Protein AF-H1YDT1-F1 (afdb_monomer)

pLDDT: mean 83.92, std 7.46, range [55.28, 93.94]

Structure (mmCIF, N/CA/C/O backbone):
data_AF-H1YDT1-F1
#
_entry.id   AF-H1YDT1-F1
#
loop_
_atom_site.group_PDB
_atom_site.id
_atom_site.type_symbol
_atom_site.label_atom_id
_atom_site.label_alt_id
_atom_site.label_comp_id
_atom_site.label_asym_id
_atom_site.label_entity_id
_atom_site.label_seq_id
_atom_site.pdbx_PDB_ins_code
_atom_site.Cartn_x
_atom_site.Cartn_y
_atom_site.Cartn_z
_atom_site.occupancy
_atom_site.B_iso_or_equiv
_atom_site.auth_seq_id
_atom_site.auth_comp_id
_atom_site.auth_asym_id
_atom_site.auth_atom_id
_atom_site.pdbx_PDB_model_num
ATOM 1 N N . MET A 1 1 ? 9.023 -5.247 -27.134 1.00 71.06 1 MET A N 1
ATOM 2 C CA . MET A 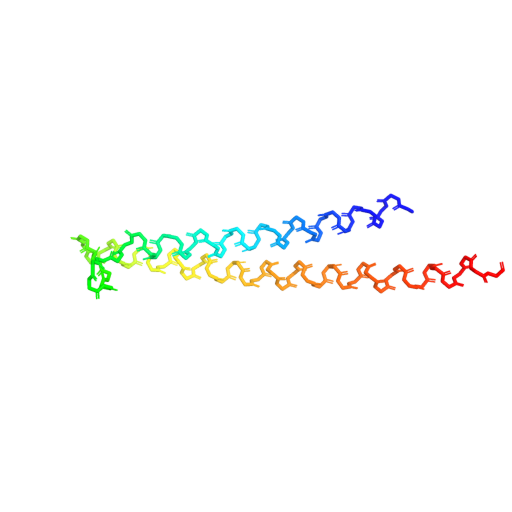1 1 ? 7.614 -4.821 -26.941 1.00 71.06 1 MET A CA 1
ATOM 3 C C . MET A 1 1 ? 6.875 -5.6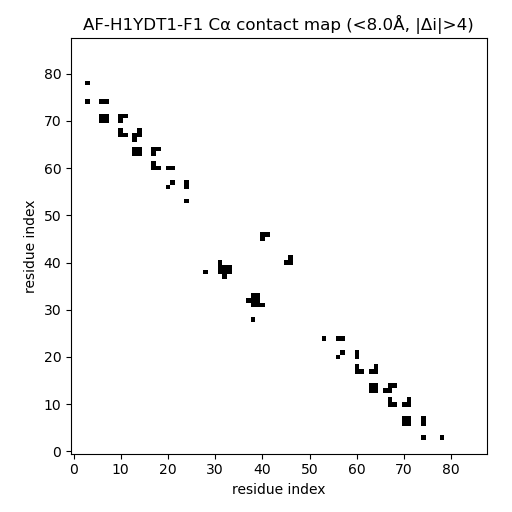19 -25.869 1.00 71.06 1 MET A C 1
ATOM 5 O O . MET A 1 1 ? 6.451 -4.995 -24.911 1.00 71.06 1 MET A O 1
ATOM 9 N N . LEU A 1 2 ? 6.746 -6.952 -25.972 1.00 79.44 2 LEU A N 1
ATOM 10 C CA . LEU A 1 2 ? 5.955 -7.759 -25.015 1.00 79.44 2 LEU A CA 1
ATOM 11 C C . LEU A 1 2 ? 6.401 -7.639 -23.544 1.00 79.44 2 LEU A C 1
ATOM 13 O O . LEU A 1 2 ? 5.570 -7.525 -22.648 1.00 79.44 2 LEU A O 1
ATOM 17 N N . VAL A 1 3 ? 7.710 -7.622 -23.294 1.00 80.44 3 VAL A N 1
ATOM 18 C CA . VAL A 1 3 ? 8.277 -7.548 -21.936 1.00 80.44 3 VAL A CA 1
ATOM 19 C C . VAL A 1 3 ? 7.931 -6.222 -21.237 1.00 80.44 3 VAL A C 1
ATOM 21 O O . VAL A 1 3 ? 7.445 -6.227 -20.110 1.00 80.44 3 VAL A O 1
ATOM 24 N N . LEU A 1 4 ? 8.069 -5.092 -21.935 1.00 80.19 4 LEU A N 1
ATOM 25 C CA . LEU A 1 4 ? 7.707 -3.760 -21.428 1.00 80.19 4 LEU A CA 1
ATOM 26 C C . LEU A 1 4 ? 6.227 -3.657 -21.057 1.00 80.19 4 LEU A C 1
ATOM 28 O O . LEU A 1 4 ? 5.884 -3.152 -19.991 1.00 80.19 4 LEU A O 1
ATOM 32 N N . THR A 1 5 ? 5.336 -4.174 -21.909 1.00 85.38 5 THR A N 1
ATOM 33 C CA . THR A 1 5 ? 3.895 -4.167 -21.625 1.00 85.38 5 THR A CA 1
ATOM 34 C C . THR A 1 5 ? 3.543 -4.963 -20.368 1.00 85.38 5 THR A C 1
ATOM 36 O O . THR A 1 5 ? 2.667 -4.541 -19.618 1.00 85.38 5 THR A O 1
ATOM 39 N N . ILE A 1 6 ? 4.253 -6.062 -20.086 1.00 88.44 6 ILE A N 1
ATOM 40 C CA . ILE A 1 6 ? 4.046 -6.856 -18.866 1.00 88.44 6 ILE A CA 1
ATOM 41 C C . ILE A 1 6 ? 4.438 -6.048 -17.623 1.00 88.44 6 ILE A C 1
ATOM 43 O O . ILE A 1 6 ? 3.671 -6.023 -16.663 1.00 88.44 6 ILE A O 1
ATOM 47 N N . PHE A 1 7 ? 5.571 -5.337 -17.645 1.00 87.31 7 PHE A N 1
ATOM 48 C CA . PHE A 1 7 ? 5.995 -4.498 -16.517 1.00 87.31 7 PHE A CA 1
ATOM 49 C C . PHE A 1 7 ? 4.989 -3.388 -16.195 1.00 87.31 7 PHE A C 1
ATOM 51 O O . PHE A 1 7 ? 4.668 -3.180 -15.024 1.00 87.31 7 PHE A O 1
ATOM 58 N N . TYR A 1 8 ? 4.421 -2.735 -17.215 1.00 87.44 8 TYR A N 1
ATOM 59 C CA . TYR A 1 8 ? 3.359 -1.745 -17.009 1.00 87.44 8 TYR A CA 1
ATOM 60 C C . TYR A 1 8 ? 2.100 -2.358 -16.392 1.00 87.44 8 TYR A C 1
ATOM 62 O O . TYR A 1 8 ? 1.563 -1.809 -15.431 1.00 87.44 8 TYR A O 1
ATOM 70 N N . ILE A 1 9 ? 1.641 -3.504 -16.906 1.00 90.62 9 ILE A N 1
ATOM 71 C CA . ILE A 1 9 ? 0.457 -4.193 -16.373 1.00 90.62 9 ILE A CA 1
ATOM 72 C C . ILE A 1 9 ? 0.684 -4.580 -14.908 1.00 90.62 9 ILE A C 1
ATOM 74 O O . ILE A 1 9 ? -0.155 -4.285 -14.058 1.00 90.62 9 ILE A O 1
ATOM 78 N N . VAL A 1 10 ? 1.831 -5.187 -14.593 1.00 90.50 10 VAL A N 1
ATOM 79 C CA . VAL A 1 10 ? 2.177 -5.602 -13.226 1.00 90.50 10 VAL A CA 1
ATOM 80 C C . VAL A 1 10 ? 2.262 -4.395 -12.290 1.00 90.50 10 VAL A C 1
ATOM 82 O O . VAL A 1 10 ? 1.695 -4.437 -11.199 1.00 90.50 10 VAL A O 1
ATOM 85 N N . GLY A 1 11 ? 2.901 -3.302 -12.718 1.00 89.56 11 GLY A N 1
ATOM 86 C CA . GLY A 1 11 ? 2.998 -2.068 -11.937 1.00 89.56 11 GLY A CA 1
ATOM 87 C C . GLY A 1 11 ? 1.627 -1.468 -11.611 1.00 89.56 11 GLY A C 1
ATOM 88 O O . GLY A 1 11 ? 1.335 -1.190 -10.447 1.00 89.56 11 GLY A O 1
ATOM 89 N N . ILE A 1 12 ? 0.748 -1.346 -12.612 1.00 91.75 12 ILE A N 1
ATOM 90 C CA . ILE A 1 12 ? -0.614 -0.815 -12.435 1.00 91.75 12 ILE A CA 1
ATOM 91 C C . ILE A 1 12 ? -1.431 -1.708 -11.498 1.00 91.75 12 ILE A C 1
ATOM 93 O O . ILE A 1 12 ? -2.057 -1.205 -10.564 1.00 91.75 12 ILE A O 1
ATOM 97 N N . VAL A 1 13 ? -1.412 -3.028 -11.708 1.00 93.25 13 VAL A N 1
ATOM 98 C CA . VAL A 1 13 ? -2.144 -3.978 -10.855 1.00 93.25 13 VAL A CA 1
ATOM 99 C C . VAL A 1 13 ? -1.659 -3.891 -9.410 1.00 93.25 13 VAL A C 1
ATOM 101 O O . VAL A 1 13 ? -2.480 -3.861 -8.495 1.00 93.25 13 VAL A O 1
ATOM 104 N N . CYS A 1 14 ? -0.348 -3.787 -9.191 1.00 90.75 14 CYS A N 1
ATOM 105 C CA . CYS A 1 14 ? 0.239 -3.671 -7.859 1.00 90.75 14 CYS A CA 1
ATOM 106 C C . CYS A 1 14 ? -0.232 -2.395 -7.136 1.00 90.75 14 CYS A C 1
ATOM 108 O O . CYS A 1 14 ? -0.673 -2.451 -5.983 1.00 90.75 14 CYS A O 1
ATOM 110 N N . VAL A 1 15 ? -0.241 -1.255 -7.838 1.00 91.62 15 VAL A N 1
ATOM 111 C CA . VAL A 1 15 ? -0.753 0.015 -7.299 1.00 91.62 15 VAL A CA 1
ATOM 112 C C . VAL A 1 15 ? -2.249 -0.083 -6.988 1.00 91.62 15 VAL A C 1
ATOM 114 O O . VAL A 1 15 ? -2.661 0.273 -5.883 1.00 91.62 15 VAL A O 1
ATOM 117 N N . LEU A 1 16 ? -3.066 -0.625 -7.895 1.00 93.94 16 LEU A N 1
ATOM 118 C CA . LEU A 1 16 ?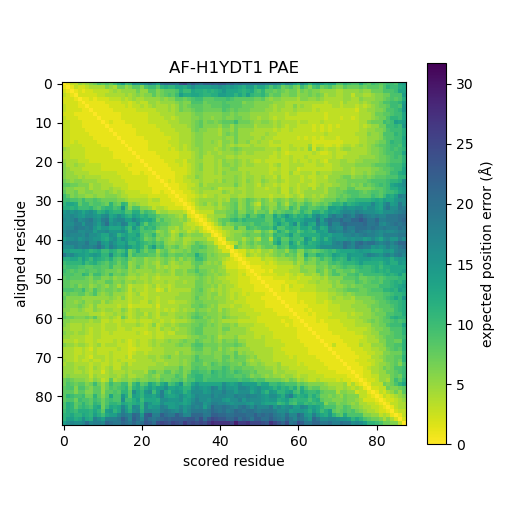 -4.503 -0.802 -7.658 1.00 93.94 16 LEU A CA 1
ATOM 119 C C . LEU A 1 16 ? -4.780 -1.702 -6.449 1.00 93.94 16 LEU A C 1
ATOM 121 O O . LEU A 1 16 ? -5.627 -1.370 -5.617 1.00 93.94 16 LEU A O 1
ATOM 125 N N . LEU A 1 17 ? -4.036 -2.801 -6.308 1.00 92.31 17 LEU A N 1
ATOM 126 C CA . LEU A 1 17 ? -4.160 -3.705 -5.167 1.00 92.31 17 LEU A CA 1
ATOM 127 C C . LEU A 1 17 ? -3.816 -2.989 -3.852 1.00 92.31 17 LEU A C 1
ATOM 129 O O . LEU A 1 17 ? -4.529 -3.133 -2.858 1.00 92.31 17 LEU A O 1
ATOM 133 N N . SER A 1 18 ? -2.758 -2.172 -3.854 1.00 90.12 18 SER A N 1
ATOM 134 C CA . SER A 1 18 ? -2.344 -1.393 -2.682 1.00 90.12 18 SER A CA 1
ATOM 135 C C . SER A 1 18 ? -3.393 -0.350 -2.267 1.00 90.12 18 SER A C 1
ATOM 137 O O . SER A 1 18 ? -3.702 -0.215 -1.080 1.00 90.12 18 SER A O 1
ATOM 139 N N . LEU A 1 19 ? -4.019 0.327 -3.236 1.00 91.75 19 LEU A N 1
ATOM 140 C CA . LEU A 1 19 ? -5.106 1.275 -2.985 1.00 91.75 19 LEU A CA 1
ATOM 141 C C . LEU A 1 19 ? -6.349 0.563 -2.450 1.00 91.75 19 LEU A C 1
ATOM 143 O O . LEU A 1 19 ? -6.961 1.035 -1.491 1.00 91.75 19 LEU A O 1
ATOM 147 N N . TYR A 1 20 ? -6.690 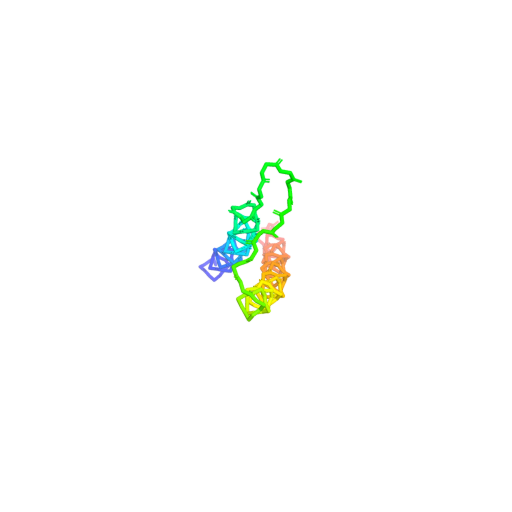-0.597 -3.014 1.00 92.56 20 TYR A N 1
ATOM 148 C CA . TYR A 1 20 ? -7.801 -1.418 -2.540 1.00 92.56 20 TYR A CA 1
ATOM 149 C C . TYR A 1 20 ? -7.603 -1.858 -1.082 1.00 92.56 20 TYR A C 1
ATOM 151 O O . TYR A 1 20 ? -8.509 -1.699 -0.263 1.00 92.56 20 TYR A O 1
ATOM 159 N N . LEU A 1 21 ? -6.407 -2.338 -0.724 1.00 88.50 21 LEU A N 1
ATOM 160 C CA . LEU A 1 21 ? -6.041 -2.697 0.652 1.00 88.50 21 LEU A CA 1
ATOM 161 C C . LEU A 1 21 ? -6.146 -1.502 1.610 1.00 88.50 21 LEU A C 1
ATOM 163 O O . LEU A 1 21 ? -6.702 -1.628 2.706 1.00 88.50 21 LEU A O 1
ATOM 167 N N . SER A 1 22 ? -5.664 -0.329 1.191 1.00 88.31 22 SER A N 1
ATOM 168 C CA . SER A 1 22 ? -5.790 0.911 1.966 1.00 88.31 22 SER A CA 1
ATOM 169 C C . SER A 1 22 ? -7.248 1.327 2.174 1.00 88.31 22 SER A C 1
ATOM 171 O O . SER A 1 22 ? -7.641 1.648 3.300 1.00 88.31 22 SER A O 1
ATOM 173 N N . TYR A 1 23 ? -8.072 1.260 1.126 1.00 91.00 23 TYR A N 1
ATOM 174 C CA . TYR A 1 23 ? -9.504 1.546 1.210 1.00 91.00 23 TYR A CA 1
ATOM 175 C C . TYR A 1 23 ? -10.224 0.557 2.128 1.00 91.00 23 TYR A C 1
ATOM 177 O O . TYR A 1 23 ? -11.003 0.962 2.992 1.00 91.00 23 TYR A O 1
ATOM 185 N N . TRP A 1 24 ? -9.943 -0.738 1.985 1.00 89.31 24 TRP A N 1
ATOM 186 C CA . TRP A 1 24 ? -10.571 -1.781 2.788 1.00 89.31 24 TRP A CA 1
ATOM 187 C C . TRP A 1 24 ? -10.273 -1.604 4.281 1.00 89.31 24 TRP A C 1
ATOM 189 O O . TRP A 1 24 ? -11.193 -1.683 5.101 1.00 89.31 24 TRP A O 1
ATOM 199 N N . ARG A 1 25 ? -9.029 -1.251 4.638 1.00 86.69 25 ARG A N 1
ATOM 200 C CA . ARG A 1 25 ? -8.652 -0.892 6.016 1.00 86.69 25 ARG A CA 1
ATOM 201 C C . ARG A 1 25 ? -9.441 0.323 6.517 1.00 86.69 25 ARG A C 1
ATOM 203 O O . ARG A 1 25 ? -10.014 0.276 7.605 1.00 86.69 25 ARG A O 1
ATOM 210 N N . GLY A 1 26 ? -9.539 1.381 5.708 1.00 85.56 26 GLY A N 1
ATOM 211 C CA . GLY A 1 26 ? -10.327 2.576 6.034 1.00 85.56 26 GLY A CA 1
ATOM 212 C C . GLY A 1 26 ? -11.813 2.272 6.257 1.00 85.56 26 GLY A C 1
ATOM 213 O O . GLY A 1 26 ? -12.404 2.736 7.232 1.00 85.56 26 GLY A O 1
ATOM 214 N N . LYS A 1 27 ? -12.399 1.415 5.415 1.00 85.88 27 LYS A N 1
ATOM 215 C CA . LYS A 1 27 ? -13.794 0.972 5.523 1.00 85.88 27 LYS A CA 1
ATOM 216 C C . LYS A 1 27 ? -14.047 0.157 6.789 1.00 85.88 27 LYS A C 1
ATOM 218 O O . LYS A 1 27 ? -15.051 0.370 7.463 1.00 85.88 27 LYS A O 1
ATOM 223 N N . ARG A 1 28 ? -13.131 -0.750 7.149 1.00 85.44 28 ARG A N 1
ATOM 224 C CA . ARG A 1 28 ? -13.213 -1.526 8.399 1.00 85.44 28 ARG A CA 1
ATOM 225 C C . ARG A 1 28 ? -13.164 -0.612 9.620 1.00 85.44 28 ARG A C 1
ATOM 227 O O . ARG A 1 28 ? -13.973 -0.798 10.524 1.00 85.44 28 ARG A O 1
ATOM 234 N N . LYS A 1 29 ? -12.286 0.393 9.616 1.00 82.31 29 LYS A N 1
ATOM 235 C CA . LYS A 1 29 ? -12.185 1.377 10.700 1.00 82.31 29 LYS A CA 1
ATOM 236 C C . LYS A 1 29 ? -13.440 2.244 10.813 1.00 82.31 29 LYS A C 1
ATOM 238 O O . LYS A 1 29 ? -13.937 2.455 11.912 1.00 82.31 29 LYS A O 1
ATOM 243 N N . PHE A 1 30 ? -13.987 2.693 9.683 1.00 83.75 30 PHE A N 1
ATOM 244 C CA . PHE A 1 30 ? -15.221 3.480 9.645 1.00 83.75 30 PHE A CA 1
ATOM 245 C C . PHE A 1 30 ? -16.423 2.696 10.187 1.00 83.75 30 PHE A C 1
ATOM 247 O O . PHE A 1 30 ? -17.122 3.184 11.067 1.00 83.75 30 PHE A O 1
ATOM 254 N N . ASN A 1 31 ? -16.604 1.448 9.746 1.00 82.56 31 ASN A N 1
ATOM 255 C CA . ASN A 1 31 ? -17.726 0.604 10.165 1.00 82.56 31 ASN A CA 1
ATOM 256 C C . ASN A 1 31 ? -17.712 0.221 11.659 1.00 82.56 31 ASN A C 1
ATOM 258 O O . ASN A 1 31 ? -18.703 -0.317 12.145 1.00 82.56 31 ASN A O 1
ATOM 262 N N . ARG A 1 32 ? -16.612 0.459 12.390 1.00 79.94 32 ARG A N 1
ATOM 263 C CA . ARG A 1 32 ? -16.526 0.230 13.846 1.00 79.94 32 ARG A CA 1
ATOM 264 C C . ARG A 1 32 ? -16.807 1.475 14.690 1.00 79.94 32 ARG A C 1
ATOM 266 O O . ARG A 1 32 ? -16.802 1.378 15.917 1.00 79.94 32 ARG A O 1
ATOM 273 N N . ARG A 1 33 ? -17.016 2.638 14.068 1.00 83.25 33 ARG A N 1
ATOM 274 C CA . ARG A 1 33 ? -17.284 3.893 14.779 1.00 83.25 33 ARG A CA 1
ATOM 275 C C . ARG A 1 33 ? -18.783 4.062 15.024 1.00 83.25 33 ARG A C 1
ATOM 277 O O . ARG A 1 33 ? -19.586 3.858 14.119 1.00 83.25 33 ARG A O 1
ATOM 284 N N . ASN A 1 34 ? -19.152 4.448 16.244 1.00 81.44 34 ASN A N 1
ATOM 285 C CA . ASN A 1 34 ? -20.521 4.847 16.598 1.00 81.44 34 ASN A CA 1
ATOM 286 C C . ASN A 1 34 ? -20.841 6.269 16.072 1.00 81.44 34 ASN A C 1
ATOM 288 O O . ASN A 1 34 ? -19.948 6.964 15.592 1.00 81.44 34 ASN A O 1
ATOM 292 N N . MET A 1 35 ? -22.081 6.750 16.231 1.00 77.00 35 MET A N 1
ATOM 293 C CA . MET A 1 35 ? -22.521 8.126 15.931 1.00 77.00 35 MET A CA 1
ATOM 294 C C . MET A 1 35 ? -21.620 9.212 16.546 1.00 77.00 35 MET A C 1
ATOM 296 O O . MET A 1 35 ? -21.485 10.286 15.973 1.00 77.00 35 MET A O 1
ATOM 300 N N . ALA A 1 36 ? -20.968 8.928 17.678 1.00 83.19 36 ALA A N 1
ATOM 301 C CA . ALA A 1 36 ? -20.008 9.825 18.329 1.00 83.19 36 ALA A CA 1
ATOM 302 C C . ALA A 1 36 ? -18.557 9.699 17.802 1.00 83.19 36 ALA A C 1
ATOM 304 O O . ALA A 1 36 ? -17.644 10.298 18.359 1.00 83.19 36 ALA A O 1
ATOM 305 N N . GLY A 1 37 ? -18.301 8.876 16.779 1.00 79.69 37 GLY A N 1
ATOM 306 C CA . GLY A 1 37 ? -16.964 8.640 16.216 1.00 79.69 37 GLY A CA 1
ATOM 307 C C . GLY A 1 37 ? -16.058 7.715 17.042 1.00 79.69 37 GLY A C 1
ATOM 308 O O . GLY A 1 37 ? -14.923 7.465 16.637 1.00 79.69 37 GLY A O 1
ATOM 309 N N . LEU A 1 38 ? -16.549 7.186 18.167 1.00 79.19 38 LEU A N 1
ATOM 310 C CA . LEU A 1 38 ? -15.809 6.282 19.051 1.00 79.19 38 LEU A CA 1
ATOM 311 C C . LEU A 1 38 ? -15.809 4.849 18.511 1.00 79.19 38 LEU A C 1
ATOM 313 O O . LEU A 1 38 ? -16.853 4.343 18.092 1.00 79.19 38 LEU A O 1
ATOM 317 N N . GLU A 1 39 ? -14.648 4.194 18.542 1.00 78.25 39 GLU A N 1
ATOM 318 C CA . GLU A 1 39 ? -14.523 2.771 18.217 1.00 78.25 39 GLU A CA 1
ATOM 319 C C . GLU A 1 39 ? -15.082 1.923 19.365 1.00 78.25 39 GLU A C 1
ATOM 321 O O . GLU A 1 39 ? -14.605 1.998 20.497 1.00 78.25 39 GLU A O 1
ATOM 326 N N . VAL A 1 40 ? -16.111 1.121 19.077 1.00 76.88 40 VAL A N 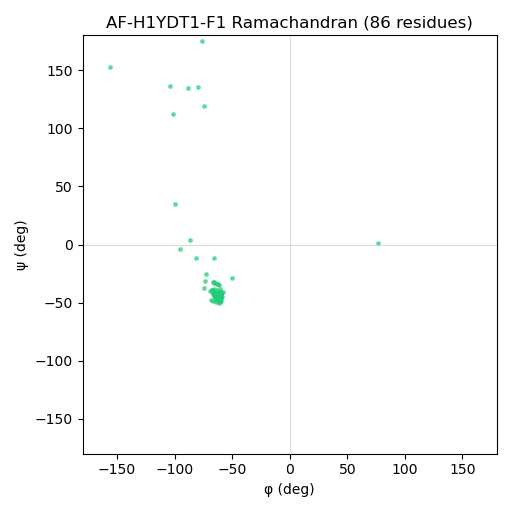1
ATOM 327 C CA . VAL A 1 40 ? -16.747 0.248 20.073 1.00 76.88 40 VAL A CA 1
ATOM 328 C C . VAL A 1 40 ? -16.239 -1.176 19.884 1.00 76.88 40 VAL A C 1
ATOM 330 O O . VAL A 1 40 ? -16.548 -1.836 18.891 1.00 76.88 40 VAL A O 1
ATOM 333 N N . PHE A 1 41 ? -15.472 -1.668 20.856 1.00 76.38 41 PHE A N 1
ATOM 334 C CA . PHE A 1 41 ? -15.000 -3.052 20.890 1.00 76.38 41 PHE A CA 1
ATOM 335 C C . PHE A 1 41 ? -15.797 -3.856 21.916 1.00 76.38 41 PHE A C 1
ATOM 337 O O . PHE A 1 41 ? -16.036 -3.390 23.026 1.00 76.38 41 PHE A O 1
ATOM 344 N N . LYS A 1 42 ? -16.194 -5.085 21.560 1.00 75.25 42 LYS A N 1
ATOM 345 C CA . LYS A 1 42 ? -16.935 -5.973 22.474 1.00 75.25 42 LYS A CA 1
ATOM 346 C C . LYS A 1 42 ? -16.064 -6.558 23.590 1.00 75.25 42 LYS A C 1
ATOM 348 O O . LYS A 1 42 ? -16.589 -6.946 24.629 1.00 75.25 42 LYS A O 1
ATOM 353 N N . SER A 1 43 ? -14.753 -6.663 23.373 1.00 82.00 43 SER A N 1
ATOM 354 C CA . SER A 1 43 ? -13.815 -7.289 24.313 1.00 82.00 43 SER A CA 1
ATOM 355 C C . SER A 1 43 ? -12.395 -6.763 24.097 1.00 82.00 43 SER A C 1
ATOM 357 O O . SER A 1 43 ? -12.037 -6.394 22.974 1.00 82.00 43 SER A O 1
ATOM 359 N N . TYR A 1 44 ? -11.580 -6.774 25.156 1.00 79.88 44 TYR A N 1
ATOM 360 C CA . TYR A 1 44 ? -10.183 -6.322 25.121 1.00 79.88 44 TYR A CA 1
ATOM 361 C C . TYR A 1 44 ? -9.340 -7.113 24.106 1.00 79.88 44 TYR A C 1
ATOM 363 O O . TYR A 1 44 ? -8.660 -6.523 23.269 1.00 79.88 44 TYR A O 1
ATOM 371 N N . GLU A 1 45 ? -9.478 -8.441 24.084 1.00 78.12 45 GLU A N 1
ATOM 372 C CA . GLU A 1 45 ? -8.763 -9.326 23.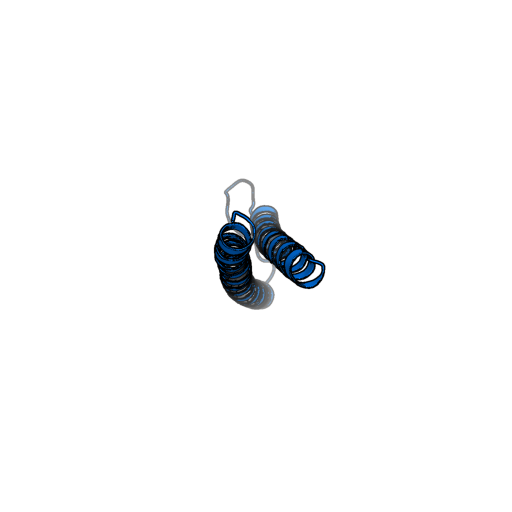148 1.00 78.12 45 GLU A CA 1
ATOM 373 C C . GLU A 1 45 ? -9.095 -9.029 21.679 1.00 78.12 45 GLU A C 1
ATOM 375 O O . GLU A 1 45 ? -8.210 -8.970 20.823 1.00 78.12 45 GLU A O 1
ATOM 380 N N . SER A 1 46 ? -10.370 -8.757 21.382 1.00 79.31 46 SER A N 1
ATOM 381 C CA . SER A 1 46 ? -10.806 -8.405 20.027 1.00 79.31 46 SER A CA 1
ATOM 382 C C . SER A 1 46 ? -10.232 -7.064 19.564 1.00 79.31 46 SER A C 1
ATOM 384 O O . SER A 1 46 ? -9.978 -6.898 18.368 1.00 79.31 46 SER A O 1
ATOM 386 N N . SER A 1 47 ? -10.036 -6.111 20.479 1.00 83.25 47 SER A N 1
ATOM 387 C CA . SER A 1 47 ? -9.409 -4.824 20.163 1.00 83.25 47 SER A CA 1
ATOM 388 C C . SER A 1 47 ? -7.946 -5.021 19.775 1.00 83.25 47 SER A C 1
ATOM 390 O O . SER A 1 47 ? -7.524 -4.583 18.701 1.00 83.25 47 SER A O 1
ATOM 392 N N . VAL A 1 48 ? -7.201 -5.786 20.576 1.00 83.31 48 VAL A N 1
ATOM 393 C CA . VAL A 1 48 ? -5.776 -6.052 20.341 1.00 83.31 48 VAL A CA 1
ATOM 394 C C . VAL A 1 48 ? -5.577 -6.796 19.018 1.00 83.31 48 VAL A C 1
ATOM 396 O O . VAL A 1 48 ? -4.797 -6.353 18.177 1.00 83.31 48 VAL A O 1
ATOM 399 N N . PHE A 1 49 ? -6.337 -7.868 18.776 1.00 84.19 49 PHE A N 1
ATOM 400 C CA . PHE A 1 49 ? -6.214 -8.659 17.548 1.00 84.19 49 PHE A CA 1
ATOM 401 C C . PHE A 1 49 ? -6.558 -7.852 16.286 1.00 84.19 49 PHE A C 1
ATOM 403 O O . PHE A 1 49 ? -5.854 -7.926 15.278 1.00 84.19 49 PHE A O 1
ATOM 410 N N . SER A 1 50 ? -7.617 -7.037 16.340 1.00 83.69 50 SER A N 1
ATOM 411 C CA . SER A 1 50 ? -8.001 -6.193 15.203 1.00 83.69 50 SER A CA 1
ATOM 412 C C . SER A 1 50 ? -6.979 -5.090 14.916 1.00 83.69 50 SER A C 1
ATOM 414 O O . SER A 1 50 ? -6.655 -4.858 13.753 1.00 83.69 50 SER A O 1
ATOM 416 N N . THR A 1 51 ? -6.410 -4.478 15.956 1.00 85.38 51 THR A N 1
ATOM 417 C CA . THR A 1 51 ? -5.381 -3.438 15.827 1.00 85.38 51 THR A CA 1
ATOM 418 C C . THR A 1 51 ? -4.077 -4.009 15.267 1.00 85.38 51 THR A C 1
ATOM 420 O O . THR A 1 51 ? -3.453 -3.393 14.404 1.00 85.38 51 THR A O 1
ATOM 423 N N . LEU A 1 52 ? -3.685 -5.217 15.692 1.00 87.12 52 LEU A N 1
ATOM 424 C CA . LEU A 1 52 ? -2.518 -5.916 15.147 1.00 87.12 52 LEU A CA 1
ATOM 425 C C . LEU A 1 52 ? -2.676 -6.198 13.649 1.00 87.12 52 LEU A C 1
ATOM 427 O O . LEU A 1 52 ? -1.802 -5.833 12.863 1.00 87.12 52 LEU A O 1
ATOM 431 N N . LEU A 1 53 ? -3.811 -6.774 13.236 1.00 87.06 53 LEU A N 1
ATOM 432 C CA . LEU A 1 53 ? -4.090 -7.028 11.820 1.00 87.06 53 LEU A CA 1
ATOM 433 C C . LEU A 1 53 ? -4.116 -5.738 10.995 1.00 87.06 53 LEU A C 1
ATOM 435 O O . LEU A 1 53 ? -3.625 -5.719 9.867 1.00 87.06 53 LEU A O 1
ATOM 439 N N . GLU A 1 54 ? -4.659 -4.653 11.544 1.00 88.00 54 GLU A N 1
ATOM 440 C CA . GLU A 1 54 ? -4.682 -3.361 10.860 1.00 88.00 54 GLU A CA 1
ATOM 441 C C . GLU A 1 54 ? -3.300 -2.746 10.697 1.00 88.00 54 GLU A C 1
ATOM 443 O O . GLU A 1 54 ? -3.020 -2.208 9.625 1.00 88.00 54 GLU A O 1
ATOM 448 N N . ASN A 1 55 ? -2.425 -2.868 11.695 1.00 88.00 55 ASN A N 1
ATOM 449 C CA . ASN A 1 55 ? -1.041 -2.420 11.585 1.00 88.00 55 ASN A CA 1
ATOM 450 C C . ASN A 1 55 ? -0.255 -3.262 10.572 1.00 88.00 55 ASN A C 1
ATOM 452 O O . ASN A 1 55 ? 0.448 -2.696 9.736 1.00 88.00 55 ASN A O 1
ATOM 456 N N . CYS A 1 56 ? -0.422 -4.589 10.570 1.00 88.75 56 CYS A N 1
ATOM 457 C CA . CYS A 1 56 ? 0.190 -5.457 9.560 1.00 88.75 56 CYS A CA 1
ATOM 458 C C . CYS A 1 56 ? -0.302 -5.115 8.146 1.00 88.75 56 CYS A C 1
ATOM 460 O O . CYS A 1 56 ? 0.503 -4.966 7.228 1.00 88.75 56 CYS A O 1
ATOM 462 N N . ALA A 1 57 ? -1.612 -4.926 7.966 1.00 87.44 57 ALA A N 1
ATOM 463 C CA . ALA A 1 57 ? -2.190 -4.534 6.683 1.00 87.44 57 ALA A CA 1
ATOM 464 C C . ALA A 1 57 ? -1.778 -3.113 6.263 1.00 87.44 57 ALA A C 1
ATOM 466 O O . ALA A 1 57 ? -1.636 -2.839 5.071 1.00 87.44 57 ALA A O 1
ATOM 467 N N . ALA A 1 58 ? -1.580 -2.198 7.218 1.00 88.25 58 ALA A N 1
ATOM 468 C CA . ALA A 1 58 ? -1.036 -0.867 6.964 1.00 88.25 58 ALA A CA 1
ATOM 469 C C . ALA A 1 58 ? 0.392 -0.933 6.451 1.00 88.25 58 ALA A C 1
ATOM 471 O O . ALA A 1 58 ? 0.682 -0.360 5.403 1.00 88.25 58 ALA A O 1
ATOM 472 N N . PHE A 1 59 ? 1.243 -1.690 7.132 1.00 89.00 59 PHE A N 1
ATOM 473 C CA . PHE A 1 59 ? 2.618 -1.891 6.716 1.00 89.00 59 PHE A CA 1
ATOM 474 C C . PHE A 1 59 ? 2.688 -2.537 5.328 1.00 89.00 59 PHE A C 1
ATOM 476 O O . PHE A 1 59 ? 3.319 -1.988 4.430 1.00 89.00 59 PHE A O 1
ATOM 483 N N . LEU A 1 60 ? 1.950 -3.631 5.108 1.00 89.88 60 LEU A N 1
ATOM 484 C CA . LEU A 1 60 ? 1.928 -4.330 3.823 1.00 89.88 60 LEU A CA 1
ATOM 485 C C . LEU A 1 60 ? 1.437 -3.429 2.684 1.00 89.88 60 LEU A C 1
ATOM 487 O O . LEU A 1 60 ? 2.041 -3.401 1.617 1.00 89.88 60 LEU A O 1
ATOM 491 N N . SER A 1 61 ? 0.376 -2.653 2.915 1.00 86.94 61 SER A N 1
ATOM 492 C CA . SER A 1 61 ? -0.1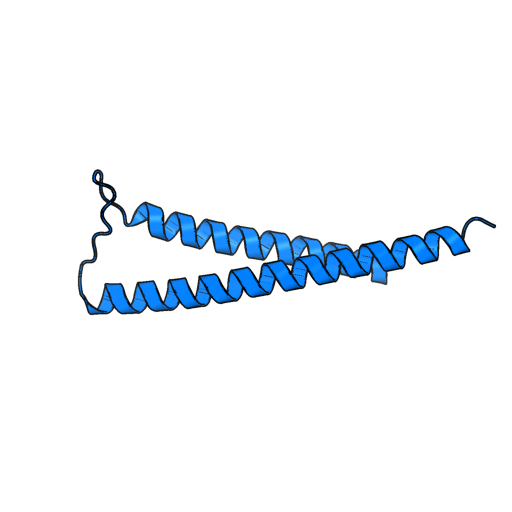45 -1.721 1.914 1.00 86.94 61 SER A CA 1
ATOM 493 C C . SER A 1 61 ? 0.862 -0.627 1.556 1.00 86.94 61 SER A C 1
ATOM 495 O O . SER A 1 61 ? 0.959 -0.269 0.384 1.00 86.94 61 SER A O 1
ATOM 497 N N . THR A 1 62 ? 1.602 -0.103 2.536 1.00 88.88 62 THR A N 1
ATOM 498 C CA . THR A 1 62 ? 2.636 0.916 2.307 1.00 88.88 62 THR A CA 1
ATOM 499 C C . THR A 1 62 ? 3.836 0.335 1.562 1.00 88.88 62 THR A C 1
ATOM 501 O O . THR A 1 62 ? 4.347 0.960 0.640 1.00 88.88 62 THR A O 1
ATOM 504 N N . PHE A 1 63 ? 4.267 -0.884 1.886 1.00 91.06 63 PHE A N 1
ATOM 505 C CA . PHE A 1 63 ? 5.325 -1.549 1.120 1.00 91.06 63 PHE A CA 1
ATOM 506 C C . PHE A 1 63 ? 4.907 -1.784 -0.329 1.00 91.06 63 PHE A C 1
ATOM 508 O O . PHE A 1 63 ? 5.669 -1.506 -1.255 1.00 91.06 63 PHE A O 1
ATOM 515 N N . LEU A 1 64 ? 3.674 -2.245 -0.529 1.00 90.56 64 LEU A N 1
ATOM 516 C CA . LEU A 1 64 ? 3.165 -2.569 -1.852 1.00 90.56 64 LEU A CA 1
ATOM 517 C C . LEU A 1 64 ? 3.041 -1.329 -2.748 1.00 90.56 64 LEU A C 1
ATOM 519 O O . LEU A 1 64 ? 3.382 -1.403 -3.927 1.00 90.56 64 LEU A O 1
ATOM 523 N N . ILE A 1 65 ? 2.622 -0.180 -2.198 1.00 91.50 65 ILE A N 1
ATOM 524 C CA . ILE A 1 65 ? 2.514 1.058 -2.984 1.00 91.50 65 ILE A CA 1
ATOM 525 C C . ILE A 1 65 ? 3.890 1.574 -3.420 1.00 91.50 65 ILE A C 1
ATOM 527 O O . ILE A 1 65 ? 4.050 1.994 -4.563 1.00 91.50 65 ILE A O 1
ATOM 531 N N . ILE A 1 66 ? 4.899 1.474 -2.545 1.00 91.62 66 ILE A N 1
ATOM 532 C CA . ILE A 1 66 ? 6.279 1.881 -2.843 1.00 91.62 66 ILE A CA 1
ATOM 533 C C . ILE A 1 66 ? 6.863 0.997 -3.948 1.00 91.62 66 ILE A C 1
ATOM 535 O O . ILE A 1 66 ? 7.396 1.510 -4.930 1.00 91.62 66 ILE A O 1
ATOM 539 N N . ILE A 1 67 ? 6.717 -0.325 -3.829 1.00 92.00 67 ILE A N 1
ATOM 540 C CA . ILE A 1 67 ? 7.213 -1.274 -4.833 1.00 92.00 67 ILE A CA 1
ATOM 541 C C . ILE A 1 67 ? 6.520 -1.046 -6.184 1.00 92.00 67 ILE A C 1
ATOM 543 O O . ILE A 1 67 ? 7.192 -0.983 -7.212 1.00 92.00 67 ILE A O 1
ATOM 547 N N . GLY A 1 68 ? 5.195 -0.870 -6.192 1.00 88.38 68 GLY A N 1
ATOM 548 C CA . GLY A 1 68 ? 4.439 -0.588 -7.415 1.00 88.38 68 GLY A CA 1
ATOM 549 C C . GLY A 1 68 ? 4.896 0.695 -8.119 1.00 88.38 68 GLY A C 1
ATOM 550 O O . GLY A 1 68 ? 5.070 0.696 -9.338 1.00 88.38 68 GLY A O 1
ATOM 551 N N . LEU A 1 69 ? 5.158 1.763 -7.357 1.00 91.69 69 LEU A N 1
ATOM 552 C CA . LEU A 1 69 ? 5.690 3.026 -7.878 1.00 91.69 69 LEU A CA 1
ATOM 553 C C . LEU A 1 69 ? 7.093 2.872 -8.473 1.00 91.69 69 LEU A C 1
ATOM 555 O O . LEU A 1 69 ? 7.341 3.385 -9.561 1.00 91.69 69 LEU A O 1
ATOM 559 N N . ILE A 1 70 ? 7.990 2.146 -7.800 1.00 91.31 70 ILE A N 1
ATOM 560 C CA . ILE A 1 70 ? 9.355 1.903 -8.293 1.00 91.31 70 ILE A CA 1
ATOM 561 C C . ILE A 1 70 ? 9.321 1.143 -9.624 1.00 91.31 70 ILE A C 1
ATOM 563 O O . ILE A 1 70 ? 10.021 1.523 -10.561 1.00 91.31 70 ILE A O 1
ATOM 567 N N . ILE A 1 71 ? 8.483 0.107 -9.734 1.00 87.75 71 ILE A N 1
ATOM 568 C CA . ILE A 1 71 ? 8.339 -0.682 -10.967 1.00 87.75 71 ILE A CA 1
ATOM 569 C C . ILE A 1 71 ? 7.817 0.190 -12.115 1.00 87.75 71 ILE A C 1
ATOM 571 O O . ILE A 1 71 ? 8.343 0.121 -13.225 1.00 87.75 71 ILE A O 1
ATOM 575 N N . LEU A 1 72 ? 6.810 1.031 -11.857 1.00 88.88 72 LEU A N 1
ATOM 576 C CA . LEU A 1 72 ? 6.286 1.947 -12.872 1.00 88.88 72 LEU A CA 1
ATOM 577 C C . LEU A 1 72 ? 7.327 2.973 -13.309 1.00 88.88 72 LEU A C 1
ATOM 579 O O . LEU A 1 72 ? 7.466 3.221 -14.504 1.00 88.88 72 LEU A O 1
ATOM 583 N N . LEU A 1 73 ? 8.070 3.539 -12.360 1.00 89.25 73 LEU A N 1
ATOM 584 C CA . LEU A 1 73 ? 9.110 4.514 -12.654 1.00 89.25 73 LEU A CA 1
ATOM 585 C C . LEU A 1 73 ? 10.211 3.896 -13.527 1.00 89.25 73 LEU A C 1
ATOM 587 O O . LEU A 1 73 ? 10.572 4.470 -14.550 1.00 89.25 73 LEU A O 1
ATOM 591 N N . ALA A 1 74 ? 10.680 2.696 -13.177 1.00 86.69 74 ALA A N 1
ATOM 592 C CA . ALA A 1 74 ? 11.673 1.965 -13.961 1.00 86.69 74 ALA A CA 1
ATOM 593 C C . ALA A 1 74 ? 11.181 1.659 -15.387 1.00 86.69 74 ALA A C 1
ATOM 595 O O . ALA A 1 74 ? 11.926 1.843 -16.346 1.00 86.69 74 ALA A O 1
ATOM 596 N N . ALA A 1 75 ? 9.914 1.259 -15.541 1.00 84.81 75 ALA A N 1
ATOM 597 C CA . ALA A 1 75 ? 9.327 0.994 -16.854 1.00 84.81 75 ALA A CA 1
ATOM 598 C C . ALA A 1 75 ? 9.227 2.256 -17.731 1.00 84.81 75 ALA A C 1
ATOM 600 O O . ALA A 1 75 ? 9.351 2.168 -18.951 1.00 84.81 75 ALA A O 1
ATOM 601 N N . ILE A 1 76 ? 8.995 3.430 -17.133 1.00 84.12 76 ILE A N 1
ATOM 602 C CA . ILE A 1 76 ? 8.965 4.714 -17.852 1.00 84.12 76 ILE A CA 1
ATOM 603 C C . ILE A 1 76 ? 10.364 5.091 -18.348 1.00 84.12 76 ILE A C 1
ATOM 605 O O . ILE A 1 76 ? 10.506 5.401 -19.526 1.00 84.12 76 ILE A O 1
ATOM 609 N N . PHE A 1 77 ? 11.386 4.996 -17.492 1.00 83.25 77 PHE A N 1
ATOM 610 C CA . PHE A 1 77 ? 12.763 5.316 -17.880 1.00 83.25 77 PHE A CA 1
ATOM 611 C C . PHE A 1 77 ? 13.279 4.425 -19.022 1.00 83.25 77 PHE A C 1
ATOM 61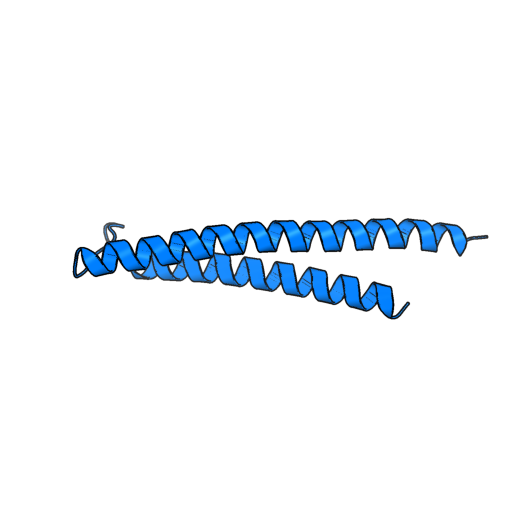3 O O . PHE A 1 77 ? 13.838 4.941 -19.985 1.00 83.25 77 PHE A O 1
ATOM 620 N N . ASP A 1 78 ? 13.022 3.114 -18.969 1.00 79.12 78 ASP A N 1
ATOM 621 C CA . ASP A 1 78 ? 13.445 2.173 -20.024 1.00 79.12 78 ASP A CA 1
ATOM 622 C C . ASP A 1 78 ? 12.793 2.489 -21.386 1.00 79.12 78 ASP A C 1
ATOM 624 O O . ASP A 1 78 ? 13.401 2.354 -22.449 1.00 79.12 78 ASP A O 1
ATOM 628 N N . LYS A 1 79 ? 11.548 2.985 -21.373 1.00 74.50 79 LYS A N 1
ATOM 629 C CA . LYS A 1 79 ? 10.843 3.388 -22.595 1.00 74.50 79 LYS A CA 1
ATOM 630 C C . LYS A 1 79 ? 11.505 4.587 -23.277 1.00 74.50 79 LYS A C 1
ATOM 632 O O . LYS A 1 79 ? 11.588 4.599 -24.507 1.00 74.50 79 LYS A O 1
ATOM 637 N N . ASP A 1 80 ? 11.953 5.577 -22.512 1.00 73.19 80 ASP A N 1
ATOM 638 C CA . ASP A 1 80 ? 12.528 6.809 -23.062 1.00 73.19 80 ASP A CA 1
ATOM 639 C C . ASP A 1 80 ? 13.845 6.548 -23.804 1.00 73.19 80 ASP A C 1
ATOM 641 O O . ASP A 1 80 ? 14.136 7.202 -24.809 1.00 73.19 80 ASP A O 1
ATOM 645 N N . ASP A 1 81 ? 14.618 5.559 -23.360 1.00 72.50 81 ASP A N 1
ATOM 646 C CA . ASP A 1 81 ? 15.861 5.167 -24.022 1.00 72.50 81 ASP A CA 1
ATOM 647 C C . ASP A 1 81 ? 15.605 4.390 -25.317 1.00 72.50 81 ASP A C 1
ATOM 649 O O . ASP A 1 81 ? 16.265 4.640 -26.328 1.00 72.50 81 ASP A O 1
ATOM 653 N N . ILE A 1 82 ? 14.583 3.530 -25.350 1.00 68.44 82 ILE A N 1
ATOM 654 C CA . ILE A 1 82 ? 14.187 2.823 -26.578 1.00 68.44 82 ILE A CA 1
ATOM 655 C C . ILE A 1 82 ? 13.688 3.803 -27.642 1.00 68.44 82 ILE A C 1
ATOM 657 O O . ILE A 1 82 ? 14.086 3.694 -28.801 1.00 68.44 82 ILE A O 1
ATOM 661 N N . VAL A 1 83 ? 12.858 4.783 -27.266 1.00 72.31 83 VAL A N 1
ATOM 662 C CA . VAL A 1 83 ? 12.302 5.767 -28.212 1.00 72.31 83 VAL A CA 1
ATOM 663 C C . VAL A 1 83 ? 13.413 6.560 -28.909 1.00 72.31 83 VAL A C 1
ATOM 665 O O . VAL A 1 83 ? 13.348 6.739 -30.127 1.00 72.31 83 VAL A O 1
ATOM 668 N N . LYS A 1 84 ? 14.464 6.962 -28.181 1.00 69.50 84 LYS A N 1
ATOM 669 C CA . LYS A 1 84 ? 15.633 7.662 -28.748 1.00 69.5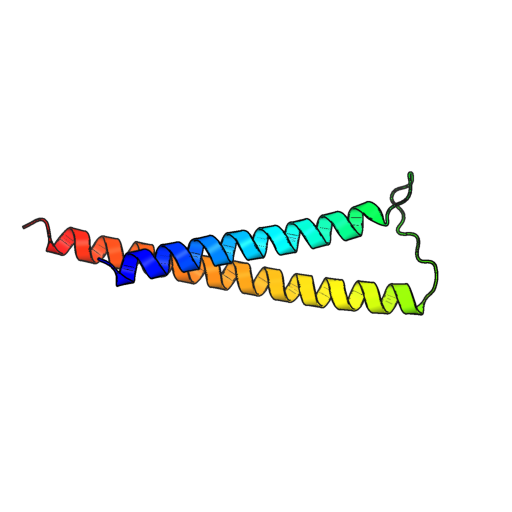0 84 LYS A CA 1
ATOM 670 C C . LYS A 1 84 ? 16.409 6.817 -29.765 1.00 69.50 84 LYS A C 1
ATOM 672 O O . LYS A 1 84 ? 16.943 7.369 -30.719 1.00 69.50 84 LYS A O 1
ATOM 677 N N . ILE A 1 85 ? 16.479 5.497 -29.579 1.00 69.81 85 ILE A N 1
ATOM 678 C CA . ILE A 1 85 ? 17.182 4.579 -30.496 1.00 69.81 85 ILE A CA 1
ATOM 679 C C . ILE A 1 85 ? 16.399 4.382 -31.800 1.00 69.81 85 ILE A C 1
ATOM 681 O O . ILE A 1 85 ? 16.993 4.175 -32.851 1.00 69.81 85 ILE A O 1
ATOM 685 N N . THR A 1 86 ? 15.070 4.452 -31.761 1.00 69.38 86 THR A N 1
ATOM 686 C CA . THR A 1 86 ? 14.220 4.274 -32.953 1.00 69.38 86 THR A CA 1
ATOM 687 C C . THR A 1 86 ? 14.066 5.513 -33.840 1.00 69.38 86 THR A C 1
ATOM 689 O O . THR A 1 86 ? 13.547 5.379 -34.942 1.00 69.38 86 THR A O 1
ATOM 692 N N . HIS A 1 87 ? 14.476 6.703 -33.392 1.00 61.34 87 HIS A N 1
ATOM 693 C CA . HIS A 1 87 ? 14.256 7.977 -34.098 1.00 61.34 87 HIS A CA 1
ATOM 694 C C . HIS A 1 87 ? 15.474 8.490 -34.908 1.00 61.34 87 HIS A C 1
ATOM 696 O O . HIS A 1 87 ? 15.662 9.702 -35.015 1.00 61.34 87 HIS A O 1
ATOM 702 N N . TRP A 1 88 ? 16.271 7.593 -35.500 1.00 55.28 88 TRP A N 1
ATOM 703 C CA . TRP A 1 88 ? 17.315 7.936 -36.487 1.00 55.28 88 TRP A CA 1
ATOM 704 C C . TRP A 1 88 ? 16.833 7.708 -37.918 1.00 55.28 88 TRP A C 1
ATOM 706 O O . TRP A 1 88 ? 16.122 6.700 -38.138 1.00 55.28 88 TRP A O 1
#

Foldseek 3Di:
DVVLVVLQVVLVVLQVVLVVLVVVLVVVQVVQADPVRDRDDPDPVRVVVNVVVSVVSVVVSVVSNVVSVVSNVVSVVVVVVVVVVPPD

Solvent-accessible surface area (backbone atoms only — not comparable to full-atom values): 4824 Å² total; per-residue (Å²): 110,75,68,61,54,50,47,48,51,53,16,53,52,36,35,53,51,19,52,50,50,51,48,51,52,52,50,56,57,55,75,40,36,48,99,86,66,47,75,71,66,96,43,74,69,60,46,54,54,51,51,51,54,49,51,53,51,49,52,51,26,54,53,36,37,53,52,16,49,52,46,40,52,53,53,52,57,57,49,59,57,53,54,64,70,70,72,118

Sequence (88 aa):
MLVLTIFYIVGIVCVLLSLYLSYWRGKRKFNRRNMAGLEVFKSYESSVFSTLLENCAAFLSTFLIIIGLIILLAAIFDKDDIVKITHW

Radius of gyration: 19.9 Å; Cα contacts (8 Å, |Δi|>4): 47; chains: 1; bounding box: 40×19×62 Å

Organism: NCBI:txid714943

Secondary structure (DSSP, 8-state):
-HHHHHHHHHHHHHHHHHHHHHHHHHHHHHTTB-TTS-B--S-HHHHHHHHHHHHHHHHHHHHHHHHHHHHHHHHHHHHHHHHHHH--

Mean predicted aligned error: 6.9 Å